Protein AF-A0A9P9EYD5-F1 (afdb_monomer)

Structure (mmCIF, N/CA/C/O backbone):
data_AF-A0A9P9EYD5-F1
#
_entry.id   AF-A0A9P9EYD5-F1
#
loop_
_atom_site.group_PDB
_atom_site.id
_atom_site.type_symbol
_atom_site.label_atom_id
_atom_site.label_alt_id
_atom_site.label_comp_id
_atom_site.label_asym_id
_atom_site.label_entity_id
_atom_site.label_seq_id
_atom_site.pdbx_PDB_ins_code
_atom_site.Cartn_x
_atom_site.Cartn_y
_atom_site.Cartn_z
_atom_site.occupancy
_atom_site.B_iso_or_equiv
_atom_site.auth_seq_id
_atom_site.auth_comp_id
_atom_site.auth_asym_id
_atom_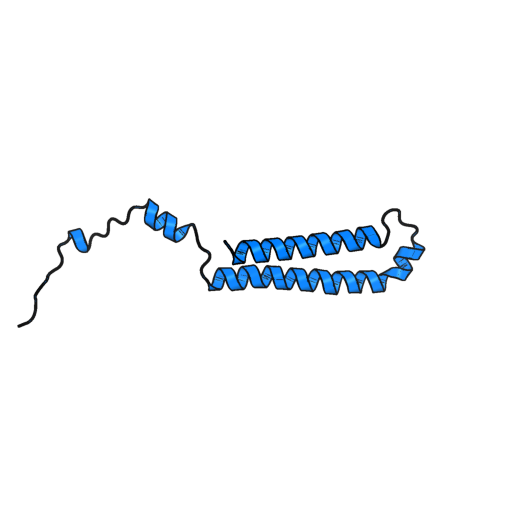site.auth_atom_id
_atom_site.pdbx_PDB_model_num
ATOM 1 N N . MET A 1 1 ? 45.461 1.413 -42.208 1.00 39.00 1 MET A N 1
ATOM 2 C CA . MET A 1 1 ? 44.395 1.924 -43.089 1.00 39.00 1 MET A CA 1
ATOM 3 C C . MET A 1 1 ? 43.199 2.232 -42.207 1.00 39.00 1 MET A C 1
ATOM 5 O O . MET A 1 1 ? 42.527 1.308 -41.777 1.00 39.00 1 MET A O 1
ATOM 9 N N . ALA A 1 2 ? 43.052 3.490 -41.801 1.00 45.44 2 ALA A N 1
ATOM 10 C CA . ALA A 1 2 ? 41.942 3.957 -40.979 1.00 45.44 2 ALA A CA 1
ATOM 11 C C . ALA A 1 2 ? 40.961 4.707 -41.883 1.00 45.44 2 ALA A C 1
ATOM 13 O O . ALA A 1 2 ? 41.410 5.502 -42.706 1.00 45.44 2 ALA A O 1
ATOM 14 N N . GLY A 1 3 ? 39.662 4.493 -41.679 1.00 49.19 3 GLY A N 1
ATOM 15 C CA . GLY A 1 3 ? 38.655 5.477 -42.072 1.00 49.19 3 GLY A CA 1
ATOM 16 C C . GLY A 1 3 ? 37.565 5.013 -43.031 1.00 49.19 3 GLY A C 1
ATOM 17 O O . GLY A 1 3 ? 37.049 5.849 -43.764 1.00 49.19 3 GLY A O 1
ATOM 18 N N . ASP A 1 4 ? 37.190 3.733 -43.036 1.00 56.50 4 ASP A N 1
ATOM 19 C CA . ASP A 1 4 ? 35.938 3.322 -43.676 1.00 56.50 4 ASP A CA 1
ATOM 20 C C . ASP A 1 4 ? 34.738 3.815 -42.853 1.00 56.50 4 ASP A C 1
ATOM 22 O O . ASP A 1 4 ? 34.545 3.414 -41.705 1.00 56.50 4 ASP A O 1
ATOM 26 N N . GLY A 1 5 ? 33.926 4.676 -43.474 1.00 59.28 5 GLY A N 1
ATOM 27 C CA . GLY A 1 5 ? 32.544 4.943 -43.071 1.00 59.28 5 GLY A CA 1
ATOM 28 C C . GLY A 1 5 ? 32.314 6.260 -42.335 1.00 59.28 5 GLY A C 1
ATOM 29 O O . GLY A 1 5 ? 31.923 6.250 -41.172 1.00 59.28 5 GLY A O 1
ATOM 30 N N . ILE A 1 6 ? 32.482 7.401 -43.013 1.00 66.00 6 ILE A N 1
ATOM 31 C CA . ILE A 1 6 ? 31.902 8.666 -42.535 1.00 66.00 6 ILE A CA 1
ATOM 32 C C . ILE A 1 6 ? 30.371 8.534 -42.671 1.00 66.00 6 ILE A C 1
ATOM 34 O O . ILE A 1 6 ? 29.889 8.407 -43.801 1.00 66.00 6 ILE A O 1
ATOM 38 N N . PRO A 1 7 ? 29.595 8.513 -41.570 1.00 65.62 7 PRO A N 1
ATOM 39 C CA . PRO A 1 7 ? 28.141 8.398 -41.640 1.00 65.62 7 PRO A CA 1
ATOM 40 C C . PRO A 1 7 ? 27.551 9.622 -42.351 1.00 65.62 7 PRO A C 1
ATOM 42 O O . PRO A 1 7 ? 28.006 10.751 -42.156 1.00 65.62 7 PRO A O 1
ATOM 45 N N . THR A 1 8 ? 26.543 9.416 -43.199 1.00 68.25 8 THR A N 1
ATOM 46 C CA . THR A 1 8 ? 25.862 10.517 -43.892 1.00 68.25 8 THR A CA 1
ATOM 47 C C . THR A 1 8 ? 25.160 11.413 -42.872 1.00 68.25 8 THR A C 1
ATOM 49 O O . THR A 1 8 ? 24.691 10.937 -41.839 1.00 68.25 8 THR A O 1
ATOM 52 N N . VAL A 1 9 ? 25.048 12.715 -43.145 1.00 68.00 9 VAL A N 1
ATOM 53 C CA . VAL A 1 9 ? 24.418 13.689 -42.225 1.00 68.00 9 VAL A CA 1
ATOM 54 C C . VAL A 1 9 ? 23.008 13.250 -41.798 1.00 68.00 9 VAL A C 1
ATOM 56 O O . VAL A 1 9 ? 22.634 13.399 -40.643 1.00 68.00 9 VAL A O 1
ATOM 59 N N . GLN A 1 10 ? 22.292 12.573 -42.699 1.00 63.75 10 GLN A N 1
ATOM 60 C CA . GLN A 1 10 ? 20.963 11.980 -42.495 1.00 63.75 10 GLN A CA 1
ATOM 61 C C . GLN A 1 10 ? 20.930 10.813 -41.494 1.00 63.75 10 GLN A C 1
ATOM 63 O O . GLN A 1 10 ? 19.861 10.436 -41.036 1.00 63.75 10 GLN A O 1
ATOM 68 N N . SER A 1 11 ? 22.075 10.196 -41.198 1.00 58.72 11 SER A N 1
ATOM 69 C CA . SER A 1 11 ? 22.203 9.156 -40.168 1.00 58.72 11 SER A CA 1
ATOM 70 C C . SER A 1 11 ? 22.593 9.722 -38.794 1.00 58.72 11 SER A C 1
ATOM 72 O O . SER A 1 11 ? 22.366 9.062 -37.782 1.00 58.72 11 SER A O 1
ATOM 74 N N . LEU A 1 12 ? 23.115 10.958 -38.747 1.00 62.56 12 LEU A N 1
ATOM 75 C CA . LEU A 1 12 ? 23.288 11.751 -37.519 1.00 62.56 12 LEU A CA 1
ATOM 76 C C . LEU A 1 12 ? 22.011 12.508 -37.145 1.00 62.56 12 LEU A C 1
ATOM 78 O O . LEU A 1 12 ? 21.689 12.664 -35.968 1.00 62.56 12 LEU A O 1
ATOM 82 N N . GLU A 1 13 ? 21.279 12.969 -38.150 1.00 64.38 13 GLU A N 1
ATOM 83 C CA . GLU A 1 13 ? 19.936 13.497 -38.015 1.00 64.38 13 GLU A CA 1
ATOM 84 C C . GLU A 1 13 ? 19.035 12.292 -37.725 1.00 64.38 13 GLU A C 1
ATOM 86 O O . GLU A 1 13 ? 18.648 11.564 -38.626 1.00 64.38 13 GLU A O 1
ATOM 91 N N . ARG A 1 14 ? 18.790 11.981 -36.448 1.00 63.25 14 ARG A N 1
ATOM 92 C CA . ARG A 1 14 ? 17.733 11.051 -36.025 1.00 63.25 14 ARG A CA 1
ATOM 93 C C . ARG A 1 14 ? 16.413 11.837 -36.004 1.00 63.25 14 ARG A C 1
ATOM 95 O O . ARG A 1 14 ? 16.084 12.386 -34.95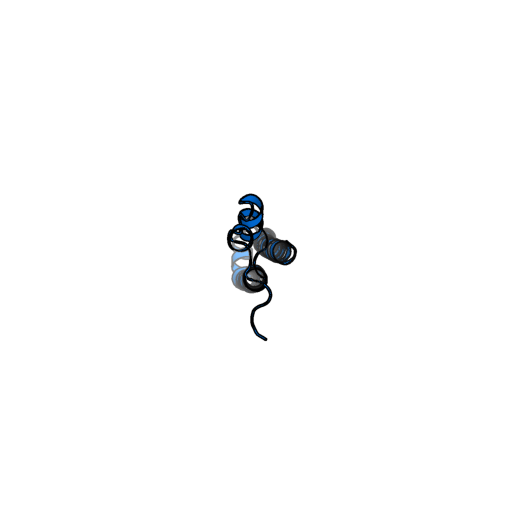1 1.00 63.25 14 ARG A O 1
ATOM 102 N N . PRO A 1 15 ? 15.615 11.920 -37.089 1.00 66.75 15 PRO A N 1
ATOM 103 C CA . PRO A 1 15 ? 14.237 12.369 -36.984 1.00 66.75 15 PRO A CA 1
ATOM 104 C C . PRO A 1 15 ? 13.443 11.230 -36.342 1.00 66.75 15 PRO A C 1
ATOM 106 O O . PRO A 1 15 ? 12.694 10.509 -37.002 1.00 66.75 15 PRO A O 1
ATOM 109 N N . GLU A 1 16 ? 13.659 11.000 -35.049 1.00 65.50 16 GLU A N 1
ATOM 110 C CA . GLU A 1 16 ? 12.800 10.105 -34.294 1.00 65.50 16 GLU A CA 1
ATOM 111 C C . GLU A 1 16 ? 11.380 10.649 -34.399 1.00 65.50 16 GLU A C 1
ATOM 113 O O . GLU A 1 16 ? 11.111 11.829 -34.152 1.00 65.50 16 GLU A O 1
ATOM 118 N N . LYS A 1 17 ? 10.455 9.796 -34.844 1.00 68.12 17 LYS A N 1
ATOM 119 C CA . LYS A 1 17 ? 9.055 10.188 -34.919 1.00 68.12 17 LYS A CA 1
ATOM 120 C C . LYS A 1 17 ? 8.636 10.587 -33.516 1.00 68.12 17 LYS A C 1
ATOM 122 O O . LYS A 1 17 ? 8.737 9.795 -32.585 1.00 68.12 17 LYS A O 1
ATOM 127 N N . LEU A 1 18 ? 8.096 11.795 -33.385 1.00 67.75 18 LEU A N 1
ATOM 128 C CA . LEU A 1 18 ? 7.602 12.326 -32.115 1.00 67.75 18 LEU A CA 1
ATOM 129 C C . LEU A 1 18 ? 6.670 11.334 -31.395 1.00 67.75 18 LEU A C 1
ATOM 131 O O . LEU A 1 18 ? 6.670 11.260 -30.175 1.00 67.75 18 LEU A O 1
ATOM 135 N N . GLN A 1 19 ? 5.910 10.533 -32.150 1.00 66.50 19 GLN A N 1
ATOM 136 C CA . GLN A 1 19 ? 5.041 9.475 -31.624 1.00 66.50 19 GLN A CA 1
ATOM 137 C C . GLN A 1 19 ? 5.803 8.339 -30.925 1.00 66.50 19 GLN A C 1
ATOM 139 O O . GLN A 1 19 ? 5.286 7.793 -29.954 1.00 66.50 19 GLN A O 1
ATOM 144 N N . ASP A 1 20 ? 6.999 7.993 -31.403 1.00 71.19 20 ASP A N 1
ATOM 145 C CA . ASP A 1 20 ? 7.854 6.949 -30.835 1.00 71.19 20 ASP A CA 1
ATOM 146 C C . ASP A 1 20 ? 8.560 7.461 -29.574 1.00 71.19 20 ASP A C 1
ATOM 148 O O . ASP A 1 20 ? 8.531 6.776 -28.554 1.00 71.19 20 ASP A O 1
ATOM 152 N N . ILE A 1 21 ? 9.039 8.713 -29.582 1.00 71.44 21 ILE A N 1
ATOM 153 C CA . ILE A 1 21 ? 9.556 9.379 -28.372 1.00 71.44 21 ILE A CA 1
ATOM 154 C C . ILE A 1 21 ? 8.455 9.499 -27.319 1.00 71.44 21 ILE A C 1
ATOM 156 O O . ILE A 1 21 ? 8.636 9.091 -26.179 1.00 71.44 21 ILE A O 1
ATOM 160 N N . LEU A 1 22 ? 7.271 9.982 -27.701 1.00 69.88 22 LEU A N 1
ATOM 161 C CA . LEU A 1 22 ? 6.125 10.065 -26.798 1.00 69.88 22 LEU A CA 1
ATOM 162 C C . LEU A 1 22 ? 5.697 8.688 -26.291 1.00 69.88 22 LEU A C 1
ATOM 164 O O . LEU A 1 22 ? 5.214 8.597 -25.174 1.00 69.88 22 LEU A O 1
ATOM 168 N N . ARG A 1 23 ? 5.819 7.616 -27.084 1.00 65.06 23 ARG A N 1
ATOM 169 C CA . ARG A 1 23 ? 5.540 6.248 -26.616 1.00 65.06 23 ARG A CA 1
ATOM 170 C C . ARG A 1 23 ? 6.557 5.796 -25.576 1.00 65.06 23 ARG A C 1
ATOM 172 O O . ARG A 1 23 ? 6.148 5.226 -24.569 1.00 65.06 23 ARG A O 1
ATOM 179 N N . GLN A 1 24 ? 7.833 6.080 -25.814 1.00 65.56 24 GLN A N 1
ATOM 180 C CA . GLN A 1 24 ? 8.925 5.790 -24.893 1.00 65.56 24 GLN A CA 1
ATOM 181 C C . GLN A 1 24 ? 8.805 6.587 -23.584 1.00 65.56 24 GLN A C 1
ATOM 183 O O . GLN A 1 24 ? 9.156 6.073 -22.528 1.00 65.56 24 GLN A O 1
ATOM 188 N N . ASP A 1 25 ? 8.228 7.789 -23.644 1.00 64.69 25 ASP A N 1
ATOM 189 C CA . ASP A 1 25 ? 8.000 8.671 -22.493 1.00 64.69 25 ASP A CA 1
ATOM 190 C C . ASP A 1 25 ? 6.656 8.403 -21.767 1.00 64.69 25 ASP A C 1
ATOM 192 O O . ASP A 1 25 ? 6.462 8.816 -20.627 1.00 64.69 25 ASP A O 1
ATOM 196 N N . ARG A 1 26 ? 5.689 7.716 -22.408 1.00 64.88 26 ARG A N 1
ATOM 197 C CA . ARG A 1 26 ? 4.302 7.565 -21.899 1.00 64.88 26 ARG A CA 1
ATOM 198 C C . ARG A 1 26 ? 4.012 6.320 -21.066 1.00 64.88 26 ARG A C 1
ATOM 200 O O . ARG A 1 26 ? 3.009 6.329 -20.355 1.00 64.88 26 ARG A O 1
ATOM 207 N N . GLY A 1 27 ? 4.710 5.213 -21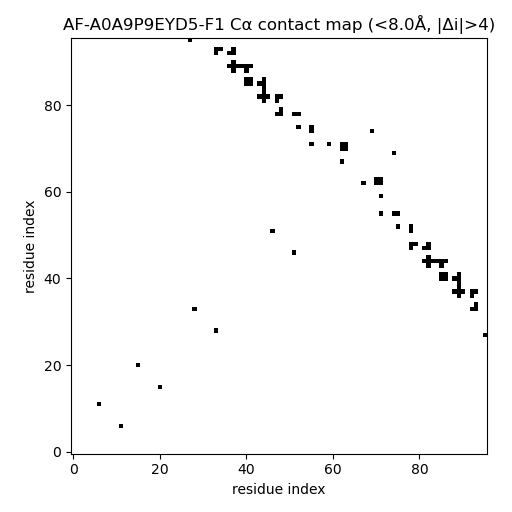.283 1.00 57.41 27 GLY A N 1
ATOM 208 C CA . GLY A 1 27 ? 4.040 3.917 -21.123 1.00 57.41 27 GLY A CA 1
ATOM 209 C C . GLY A 1 27 ? 4.390 3.129 -19.881 1.00 57.41 27 GLY A C 1
ATOM 210 O O . GLY A 1 27 ? 3.515 2.799 -19.081 1.00 57.41 27 GLY A O 1
ATOM 211 N N . ASP A 1 28 ? 5.663 2.790 -19.767 1.00 59.59 28 ASP A N 1
ATOM 212 C CA . ASP A 1 28 ? 6.100 1.750 -18.858 1.00 59.59 28 ASP A CA 1
ATOM 213 C C . ASP A 1 28 ? 6.845 2.418 -17.714 1.00 59.59 28 ASP A C 1
ATOM 215 O O . ASP A 1 28 ? 7.940 2.950 -17.898 1.00 59.59 28 ASP A O 1
ATOM 219 N N . ASP A 1 29 ? 6.239 2.412 -16.522 1.00 63.47 29 ASP A N 1
ATOM 220 C CA . ASP A 1 29 ? 6.977 2.689 -15.293 1.00 63.47 29 ASP A CA 1
ATOM 221 C C . ASP A 1 29 ? 8.294 1.893 -15.376 1.00 63.47 29 ASP A C 1
ATOM 223 O O . ASP A 1 29 ? 8.274 0.667 -15.543 1.00 63.47 29 ASP A O 1
ATOM 227 N N . CYS A 1 30 ? 9.443 2.573 -15.292 1.00 75.25 30 CYS A N 1
ATOM 228 C CA . CYS A 1 30 ? 10.735 1.894 -15.246 1.00 75.25 30 CYS A CA 1
ATOM 229 C C . CYS A 1 30 ? 10.674 0.794 -14.170 1.00 75.25 30 CYS A C 1
ATOM 231 O O . CYS A 1 30 ? 10.021 0.986 -13.144 1.00 75.25 30 CYS A O 1
ATOM 233 N N . LEU A 1 31 ? 11.380 -0.330 -14.341 1.00 78.12 31 LEU A N 1
ATOM 234 C CA . LEU A 1 31 ? 11.479 -1.382 -13.310 1.00 78.12 31 LEU A CA 1
ATOM 235 C C . LEU A 1 31 ? 11.593 -0.844 -11.864 1.00 78.12 31 LEU A C 1
ATOM 237 O O . LEU A 1 31 ? 10.819 -1.290 -11.015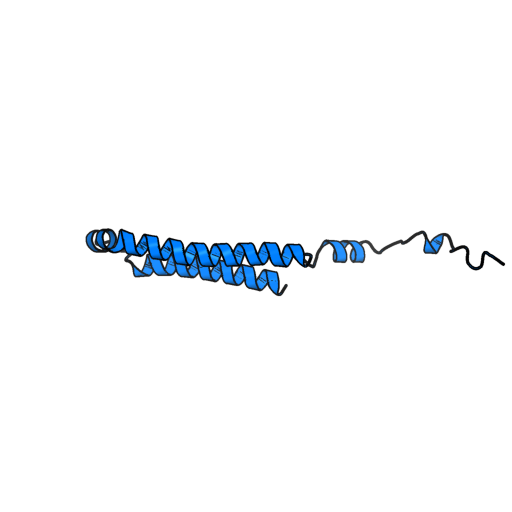 1.00 78.12 31 LEU A O 1
ATOM 241 N N . PRO A 1 32 ? 12.462 0.144 -11.554 1.00 81.19 32 PRO A N 1
ATOM 242 C CA . PRO A 1 32 ? 12.505 0.741 -10.218 1.00 81.19 32 PRO A CA 1
ATOM 243 C C . PRO A 1 32 ? 11.202 1.450 -9.815 1.00 81.19 32 PRO A C 1
ATOM 245 O O . PRO A 1 32 ? 10.756 1.293 -8.682 1.00 81.19 32 PRO A O 1
ATOM 248 N N . CYS A 1 33 ? 10.553 2.184 -10.721 1.00 83.50 33 CYS A N 1
ATOM 249 C CA . CYS A 1 33 ? 9.277 2.861 -10.470 1.00 83.50 33 CYS A CA 1
ATOM 250 C C . CYS A 1 33 ? 8.142 1.864 -10.197 1.00 83.50 33 CYS A C 1
ATOM 252 O O . CYS A 1 33 ? 7.348 2.089 -9.281 1.00 83.50 33 CYS A O 1
ATOM 254 N N . LYS A 1 34 ? 8.101 0.731 -10.914 1.00 85.69 34 LYS A N 1
ATOM 255 C CA . LYS A 1 34 ? 7.149 -0.359 -10.637 1.00 85.69 34 LYS A CA 1
ATOM 256 C C . LYS A 1 34 ? 7.393 -0.974 -9.271 1.00 85.69 34 LYS A C 1
ATOM 258 O O . LYS A 1 34 ? 6.445 -1.150 -8.510 1.00 85.69 34 LYS A O 1
ATOM 263 N N . VAL A 1 35 ? 8.647 -1.265 -8.927 1.00 89.31 35 VAL A N 1
ATOM 264 C CA . VAL A 1 35 ? 9.002 -1.874 -7.634 1.00 89.31 35 VAL A CA 1
ATOM 265 C C . VAL A 1 35 ? 8.677 -0.935 -6.474 1.00 89.31 35 VAL A C 1
ATOM 267 O O . VAL A 1 35 ? 8.026 -1.349 -5.520 1.00 89.31 35 VAL A O 1
ATOM 270 N N . VAL A 1 36 ? 9.067 0.338 -6.563 1.00 92.31 36 VAL A N 1
ATOM 271 C CA . VAL A 1 36 ? 8.795 1.328 -5.511 1.00 92.31 36 VAL A CA 1
ATOM 272 C C . VAL A 1 36 ? 7.298 1.619 -5.408 1.00 92.31 36 VAL A C 1
ATOM 274 O O . VAL A 1 36 ? 6.747 1.606 -4.308 1.00 92.31 36 VAL A O 1
ATOM 277 N N . GLY A 1 37 ? 6.621 1.841 -6.538 1.00 88.19 37 GLY A N 1
ATOM 278 C CA . GLY A 1 37 ? 5.191 2.140 -6.575 1.00 88.19 37 GLY A CA 1
ATOM 279 C C . GLY A 1 37 ? 4.343 0.987 -6.045 1.00 88.19 37 GLY A C 1
ATOM 280 O O . GLY A 1 37 ? 3.521 1.186 -5.152 1.00 88.19 37 GLY A O 1
ATOM 281 N N . SER A 1 38 ? 4.567 -0.230 -6.545 1.00 91.25 38 SER A N 1
ATOM 282 C CA . SER A 1 38 ? 3.864 -1.420 -6.054 1.00 91.25 38 SER A CA 1
ATOM 283 C C . SER A 1 38 ? 4.213 -1.712 -4.594 1.00 91.25 38 SER A C 1
ATOM 285 O O . SER A 1 38 ? 3.307 -1.904 -3.785 1.00 91.25 38 SER A O 1
ATOM 287 N N . GLY A 1 39 ? 5.496 -1.656 -4.222 1.00 94.31 39 GLY A N 1
ATOM 288 C CA . GLY A 1 39 ? 5.971 -1.863 -2.855 1.00 94.31 39 GLY A CA 1
ATOM 289 C C . GLY A 1 39 ? 5.329 -0.906 -1.850 1.00 94.31 39 GLY A C 1
ATOM 290 O O . GLY A 1 39 ? 4.914 -1.341 -0.776 1.00 94.31 39 GLY A O 1
ATOM 291 N N . ALA A 1 40 ? 5.157 0.368 -2.212 1.00 95.31 40 ALA A N 1
ATOM 292 C CA . ALA A 1 40 ? 4.454 1.342 -1.383 1.00 95.31 40 ALA A CA 1
ATOM 293 C C . ALA A 1 40 ? 2.988 0.942 -1.151 1.00 95.31 40 ALA A C 1
ATOM 295 O O . ALA A 1 40 ? 2.528 0.929 -0.009 1.00 95.31 40 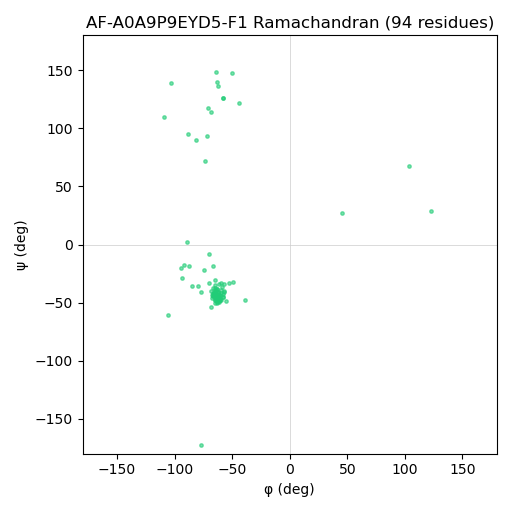ALA A O 1
ATOM 296 N N . PHE A 1 41 ? 2.261 0.556 -2.204 1.00 94.94 41 PHE A N 1
ATOM 297 C CA . PHE A 1 41 ? 0.872 0.110 -2.074 1.00 94.94 41 PHE A CA 1
ATOM 298 C C . PHE A 1 41 ? 0.740 -1.184 -1.260 1.00 94.94 41 PHE A C 1
ATOM 300 O O . PHE A 1 41 ? -0.133 -1.267 -0.396 1.00 94.94 41 PHE A O 1
ATOM 307 N N . PHE A 1 42 ? 1.627 -2.162 -1.466 1.00 95.38 42 PHE A N 1
ATOM 308 C CA . PHE A 1 42 ? 1.663 -3.393 -0.671 1.00 95.38 42 PHE A CA 1
ATOM 309 C C . PHE A 1 42 ? 1.971 -3.115 0.806 1.00 95.38 42 PHE A C 1
ATOM 311 O O . PHE A 1 42 ? 1.282 -3.631 1.689 1.00 95.38 42 PHE A O 1
ATOM 318 N N . GLY A 1 43 ? 2.963 -2.265 1.084 1.00 95.50 43 GLY A N 1
ATOM 319 C CA . GLY A 1 43 ? 3.333 -1.869 2.440 1.00 95.50 43 GLY A CA 1
ATOM 320 C C . GLY A 1 43 ? 2.194 -1.151 3.161 1.00 95.50 43 GLY A C 1
ATOM 321 O O . GLY A 1 43 ? 1.854 -1.508 4.290 1.00 95.50 43 GLY A O 1
ATOM 322 N N . LEU A 1 44 ? 1.544 -0.195 2.490 1.00 95.38 44 LEU A N 1
ATOM 323 C CA . LEU A 1 44 ? 0.374 0.500 3.024 1.00 95.38 44 LEU A CA 1
ATOM 324 C C . LEU A 1 44 ? -0.792 -0.459 3.261 1.00 95.38 44 LEU A C 1
ATOM 326 O O . LEU A 1 44 ? -1.412 -0.400 4.318 1.00 95.38 44 LEU A O 1
ATOM 330 N N . ALA A 1 45 ? -1.066 -1.381 2.337 1.00 94.94 45 ALA A N 1
ATOM 331 C CA . ALA A 1 45 ? -2.138 -2.354 2.503 1.00 94.94 45 ALA A CA 1
ATOM 332 C C . ALA A 1 45 ? -1.946 -3.227 3.751 1.00 94.94 45 ALA A C 1
ATOM 334 O O . ALA A 1 45 ? -2.880 -3.386 4.549 1.00 94.94 45 ALA A O 1
ATOM 335 N N . ALA A 1 46 ? -0.731 -3.760 3.926 1.00 95.38 46 ALA A N 1
ATOM 336 C CA . ALA A 1 46 ? -0.362 -4.575 5.076 1.00 95.38 46 ALA A CA 1
ATOM 337 C C . ALA A 1 46 ? -0.425 -3.763 6.376 1.00 95.38 46 ALA A C 1
ATOM 339 O O . ALA A 1 46 ? -1.040 -4.199 7.352 1.00 95.38 46 ALA A O 1
ATOM 340 N N . TYR A 1 47 ? 0.144 -2.554 6.378 1.00 95.12 47 TYR A N 1
ATOM 341 C CA . TYR A 1 47 ? 0.122 -1.667 7.536 1.00 95.12 47 TYR A CA 1
ATOM 342 C C . TYR A 1 47 ? -1.307 -1.290 7.943 1.00 95.12 47 TYR A C 1
ATOM 344 O O . TYR A 1 47 ? -1.664 -1.424 9.114 1.00 95.12 47 TYR A O 1
ATOM 352 N N . SER A 1 48 ? -2.151 -0.881 6.991 1.00 93.00 48 SER A N 1
ATOM 353 C CA . SER A 1 48 ? -3.553 -0.534 7.239 1.00 93.00 48 SER A CA 1
ATOM 354 C C . SER A 1 48 ? -4.338 -1.704 7.821 1.00 93.00 48 SER A C 1
ATOM 356 O O . SER A 1 48 ? -5.129 -1.498 8.741 1.00 93.00 48 SER A O 1
ATOM 358 N N . TYR A 1 49 ? -4.093 -2.928 7.345 1.00 94.38 49 TYR A N 1
ATOM 359 C CA . TYR A 1 49 ? -4.780 -4.108 7.858 1.00 94.38 49 TYR A CA 1
ATOM 360 C C . TYR A 1 49 ? -4.351 -4.427 9.292 1.00 94.38 49 TYR A C 1
ATOM 362 O O . TYR A 1 49 ? -5.191 -4.510 10.187 1.00 94.38 49 TYR A O 1
ATOM 370 N N . LEU A 1 50 ? -3.043 -4.554 9.534 1.00 94.38 50 LEU A N 1
ATOM 371 C CA . LEU A 1 50 ? -2.504 -4.926 10.844 1.00 94.38 50 LEU A CA 1
ATOM 372 C C . LEU A 1 50 ? -2.803 -3.853 11.900 1.00 94.38 50 LEU A C 1
ATOM 374 O O . LEU A 1 50 ? -3.356 -4.150 12.962 1.00 94.38 50 LEU A O 1
ATOM 378 N N . SER A 1 51 ? -2.493 -2.592 11.589 1.00 94.00 51 SER A N 1
ATOM 379 C CA . SER A 1 51 ? -2.742 -1.464 12.488 1.00 94.00 51 SER A CA 1
ATOM 380 C C . SER A 1 51 ? -4.237 -1.265 12.718 1.00 94.00 51 SER A C 1
ATOM 382 O O . SER A 1 51 ? -4.671 -1.186 13.870 1.00 94.00 51 SER A O 1
ATOM 384 N N . GLY A 1 52 ? -5.043 -1.255 11.653 1.00 89.69 52 GLY A N 1
ATOM 385 C CA . GLY A 1 52 ? -6.486 -1.051 11.747 1.00 89.69 52 GLY A CA 1
ATOM 386 C C . GLY A 1 52 ? -7.175 -2.128 12.583 1.00 89.69 52 GLY A C 1
ATOM 387 O O . GLY A 1 52 ? -7.993 -1.805 13.445 1.00 89.69 52 GLY A O 1
ATOM 388 N N . MET A 1 53 ? -6.805 -3.397 12.396 1.00 89.50 53 MET A N 1
ATOM 389 C CA . MET A 1 53 ? -7.350 -4.507 13.181 1.00 89.50 53 MET A CA 1
ATOM 390 C C . MET A 1 53 ? -6.936 -4.419 14.653 1.00 89.50 53 MET A C 1
ATOM 392 O O . MET A 1 53 ? -7.788 -4.565 15.530 1.00 89.50 53 MET A O 1
ATOM 396 N N . SER A 1 54 ? -5.670 -4.093 14.937 1.00 90.06 54 SER A N 1
ATOM 397 C CA . SER A 1 54 ? -5.183 -3.934 16.314 1.00 90.06 54 SER A CA 1
ATOM 398 C C . SER A 1 54 ? -5.882 -2.790 17.066 1.00 90.06 54 SER A C 1
ATOM 400 O O . SER A 1 54 ? -6.201 -2.921 18.248 1.00 90.06 54 SER A O 1
ATOM 402 N N . GLN A 1 55 ? -6.168 -1.675 16.384 1.00 87.94 55 GLN A N 1
ATOM 403 C CA . GLN A 1 55 ? -6.895 -0.543 16.964 1.00 87.94 55 GLN A CA 1
ATOM 404 C C . GLN A 1 55 ? -8.355 -0.912 17.252 1.00 87.94 55 GLN A C 1
ATOM 406 O O . GLN A 1 55 ? -8.883 -0.582 18.315 1.00 87.94 55 GLN A O 1
ATOM 411 N N . LEU A 1 56 ? -8.987 -1.662 16.348 1.00 86.88 56 LEU A N 1
ATOM 412 C CA . LEU A 1 56 ? -10.352 -2.154 16.526 1.00 86.88 56 LEU A CA 1
ATOM 413 C C . LEU A 1 56 ? -10.490 -3.114 17.704 1.00 86.88 56 LEU A C 1
ATOM 415 O O . LEU A 1 56 ? -11.480 -3.043 18.430 1.00 86.88 56 LEU A O 1
ATOM 419 N N . GLU A 1 57 ? -9.517 -4.004 17.902 1.00 87.69 57 GLU A N 1
ATOM 420 C CA . GLU A 1 57 ? -9.525 -4.927 19.037 1.00 87.69 57 GLU A CA 1
ATOM 421 C C . GLU A 1 57 ? -9.366 -4.198 20.366 1.00 87.69 57 GLU A C 1
ATOM 423 O O . GLU A 1 57 ? -10.144 -4.446 21.288 1.00 87.69 57 GLU A O 1
ATOM 428 N N . LYS A 1 58 ? -8.444 -3.231 20.447 1.00 89.44 58 LYS A N 1
ATOM 429 C CA . LYS A 1 58 ? -8.274 -2.391 21.643 1.00 89.44 58 LYS A CA 1
ATOM 430 C C . LYS A 1 58 ? -9.550 -1.622 21.994 1.00 89.44 58 LYS A C 1
ATOM 432 O O . LYS A 1 58 ? -9.885 -1.474 23.164 1.00 89.44 58 LYS A O 1
ATOM 437 N N . GLN A 1 59 ? -10.297 -1.169 20.988 1.00 87.56 59 GLN A N 1
ATOM 438 C CA . GLN A 1 59 ? -11.547 -0.427 21.175 1.00 87.56 59 GLN A CA 1
ATOM 439 C C . GLN A 1 59 ? -12.792 -1.321 21.257 1.00 87.56 59 GLN A C 1
ATOM 441 O O . GLN A 1 59 ? -13.906 -0.812 21.388 1.00 87.56 59 GLN A O 1
ATOM 446 N N . ARG A 1 60 ? -12.645 -2.650 21.208 1.00 83.88 60 ARG A N 1
ATOM 447 C CA . ARG A 1 60 ? -13.773 -3.589 21.138 1.00 83.88 60 ARG A CA 1
ATOM 448 C C . ARG A 1 60 ? -14.742 -3.438 22.309 1.00 83.88 60 ARG A C 1
ATOM 450 O O . ARG A 1 60 ? -15.949 -3.439 22.083 1.00 83.88 60 ARG A O 1
ATOM 457 N N . ALA A 1 61 ? -14.228 -3.280 23.528 1.00 83.25 61 ALA A N 1
ATOM 458 C CA . ALA A 1 61 ? -15.051 -3.110 24.727 1.00 83.25 61 ALA A CA 1
ATOM 459 C C . ALA A 1 61 ? -15.906 -1.831 24.660 1.00 83.25 61 ALA A C 1
ATOM 461 O O . ALA A 1 61 ? -17.114 -1.882 24.881 1.00 83.25 61 ALA A O 1
ATOM 462 N N . LEU A 1 62 ? -15.302 -0.713 24.243 1.00 84.12 62 LEU A N 1
ATOM 463 C CA . LEU A 1 62 ?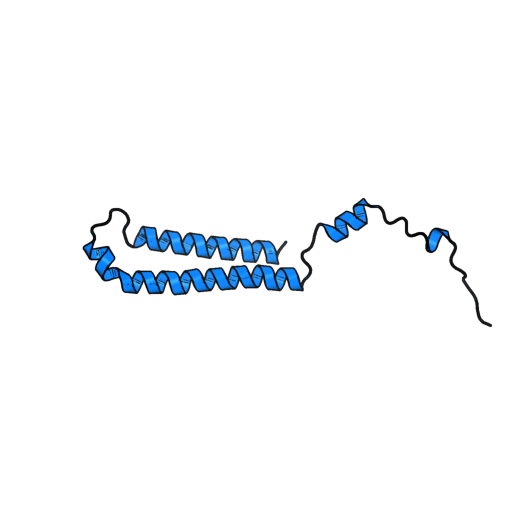 -15.989 0.572 24.071 1.00 84.12 62 LEU A CA 1
ATOM 464 C C . LEU A 1 62 ? -17.044 0.512 22.958 1.00 84.12 62 LEU A C 1
ATOM 466 O O . LEU A 1 62 ? -18.144 1.037 23.104 1.00 84.12 62 LEU A O 1
ATOM 470 N N . ILE A 1 63 ? -16.739 -0.171 21.850 1.00 79.88 63 ILE A N 1
ATOM 471 C CA . ILE A 1 63 ? -17.669 -0.328 20.725 1.00 79.88 63 ILE A CA 1
ATOM 472 C C . ILE A 1 63 ? -18.886 -1.162 21.144 1.00 79.88 63 ILE A C 1
ATOM 474 O O . ILE A 1 63 ? -20.013 -0.788 20.817 1.00 79.88 63 ILE A O 1
ATOM 478 N N . LEU A 1 64 ? -18.679 -2.252 21.891 1.00 80.94 64 LEU A N 1
ATOM 479 C CA . LEU A 1 64 ? -19.766 -3.090 22.410 1.00 80.94 64 LEU A CA 1
ATOM 480 C C . LEU A 1 64 ? -20.644 -2.332 23.413 1.00 80.94 64 LEU A C 1
ATOM 482 O O . LEU A 1 64 ? -21.863 -2.484 23.386 1.00 80.94 64 LEU A O 1
ATOM 486 N N . GLN A 1 65 ? -20.043 -1.478 24.244 1.00 82.12 65 GLN A N 1
ATOM 487 C CA . GLN A 1 65 ? -20.772 -0.637 25.192 1.00 82.12 65 GLN A CA 1
ATOM 488 C C . GLN A 1 65 ? -21.581 0.470 24.494 1.00 82.12 65 GLN A C 1
ATOM 490 O O . GLN A 1 65 ? -22.670 0.812 24.946 1.00 82.12 65 GLN A O 1
ATOM 495 N N . SER A 1 66 ? -21.087 1.003 23.371 1.00 76.94 66 SER A N 1
ATOM 496 C CA . SER A 1 66 ? -21.677 2.166 22.692 1.00 76.94 66 SER A CA 1
ATOM 497 C C . SER A 1 66 ? -23.033 1.931 22.004 1.00 76.94 66 SER A C 1
ATOM 499 O O . SER A 1 66 ? -23.619 2.895 21.521 1.00 76.94 66 SER A O 1
ATOM 501 N N . LYS A 1 67 ? -23.535 0.682 21.911 1.00 70.81 67 LYS A N 1
ATOM 502 C CA . LYS A 1 67 ? -24.783 0.315 21.188 1.00 70.81 67 LYS A CA 1
ATOM 503 C C . LYS A 1 67 ? -24.909 0.952 19.781 1.00 70.81 67 LYS A C 1
ATOM 505 O O . LYS A 1 67 ? -26.008 1.155 19.271 1.00 70.81 67 LYS A O 1
ATOM 510 N N . SER A 1 68 ? -23.778 1.254 19.142 1.00 74.12 68 SER A N 1
ATOM 511 C CA . SER A 1 68 ? -23.718 1.914 17.837 1.00 74.12 68 SER A CA 1
ATOM 512 C C . SER A 1 68 ? -24.375 1.067 16.741 1.00 74.12 68 SER A C 1
ATOM 514 O O . SER A 1 68 ? -24.102 -0.129 16.627 1.00 74.12 68 SER A O 1
ATOM 516 N N . VAL A 1 69 ? -25.172 1.713 15.879 1.00 72.94 69 VAL A N 1
ATOM 517 C CA . VAL A 1 69 ? -25.782 1.111 14.674 1.00 72.94 69 VAL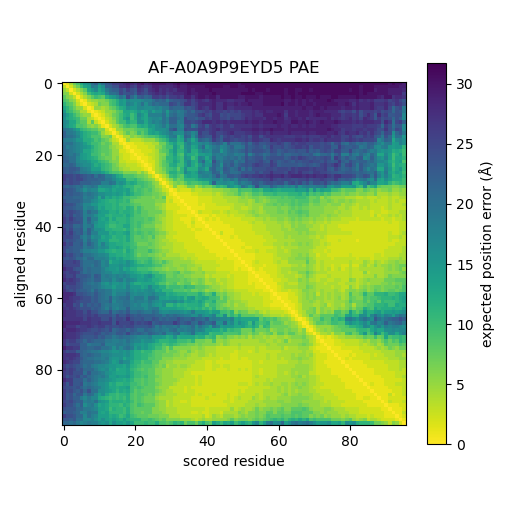 A CA 1
ATOM 518 C C . VAL A 1 69 ? -24.704 0.587 13.712 1.00 72.94 69 VAL A C 1
ATOM 520 O O . VAL A 1 69 ? -24.869 -0.443 13.063 1.00 72.94 69 VAL A O 1
ATOM 523 N N . PHE A 1 70 ? -23.550 1.263 13.674 1.00 72.31 70 PHE A N 1
ATOM 524 C CA . PHE A 1 70 ? -22.333 0.781 13.025 1.00 72.31 70 PHE A CA 1
ATOM 525 C C . PHE A 1 70 ? -21.520 -0.054 14.021 1.00 72.31 70 PHE A C 1
ATOM 527 O O . PHE A 1 70 ? -20.757 0.479 14.832 1.00 72.31 70 PHE A O 1
ATOM 534 N N . GLY A 1 71 ? -21.716 -1.372 13.977 1.00 79.12 71 GLY A N 1
ATOM 535 C CA . GLY A 1 71 ? -21.020 -2.322 14.844 1.00 79.12 71 GLY A CA 1
ATOM 536 C C . GLY A 1 71 ? -19.568 -2.607 14.433 1.00 79.12 71 GLY A C 1
ATOM 537 O O . GLY A 1 71 ? -19.010 -2.031 13.503 1.00 79.12 71 GLY A O 1
ATOM 538 N N . MET A 1 72 ? -18.949 -3.583 15.101 1.00 81.44 72 MET A N 1
ATOM 539 C CA . MET A 1 72 ? -17.584 -4.036 14.786 1.00 81.44 72 MET A CA 1
ATOM 540 C C . MET A 1 72 ? -17.412 -4.505 13.332 1.00 81.44 72 MET A C 1
ATOM 542 O O . MET A 1 72 ? -16.344 -4.327 12.751 1.00 81.44 72 MET A O 1
ATOM 546 N N . ARG A 1 73 ? -18.449 -5.115 12.740 1.00 83.88 73 ARG A N 1
ATOM 547 C CA . ARG A 1 73 ? -18.374 -5.680 11.383 1.00 83.88 73 ARG A CA 1
ATOM 548 C C . ARG A 1 73 ? -18.204 -4.607 10.310 1.00 83.88 73 ARG A C 1
ATOM 550 O O . ARG A 1 73 ? -17.372 -4.793 9.434 1.00 83.88 73 ARG A O 1
ATOM 557 N N . SER A 1 74 ? -18.921 -3.487 10.393 1.00 86.81 74 SER A N 1
ATOM 558 C CA . SER A 1 74 ? -18.806 -2.411 9.397 1.00 86.81 74 SER A CA 1
ATOM 559 C C . SER A 1 74 ? -17.437 -1.736 9.446 1.00 86.81 74 SER A C 1
ATOM 561 O O . SER A 1 74 ? -16.848 -1.452 8.408 1.00 86.81 74 SER A O 1
ATOM 563 N N . ARG A 1 75 ? -16.878 -1.561 10.647 1.00 85.62 75 ARG A N 1
ATOM 564 C CA . ARG A 1 75 ? -15.524 -1.022 10.826 1.00 85.62 75 ARG A CA 1
ATOM 565 C C . ARG A 1 75 ? -14.444 -1.971 10.290 1.00 85.62 75 ARG A C 1
ATOM 567 O O . ARG A 1 75 ? -13.524 -1.515 9.619 1.00 85.62 75 ARG A O 1
ATOM 574 N N . LYS A 1 76 ? -14.585 -3.286 10.525 1.00 88.88 76 LYS A N 1
ATOM 575 C CA . LYS A 1 76 ? -13.708 -4.301 9.911 1.00 88.88 76 LYS A CA 1
ATOM 576 C C . LYS A 1 76 ? -13.811 -4.279 8.390 1.00 88.88 76 LYS A C 1
ATOM 578 O O . LYS A 1 76 ? -12.776 -4.270 7.736 1.00 88.88 76 LYS A O 1
ATOM 583 N N . LEU A 1 77 ? -15.033 -4.206 7.854 1.00 92.44 77 LEU A N 1
ATOM 584 C CA . LEU A 1 77 ? -15.260 -4.121 6.414 1.00 92.44 77 LEU A CA 1
ATOM 585 C C . LEU A 1 77 ? -14.557 -2.905 5.807 1.00 92.44 77 LEU A C 1
ATOM 587 O O . LEU A 1 77 ? -13.855 -3.060 4.818 1.00 92.44 77 LEU A O 1
ATOM 591 N N . GLY A 1 78 ? -14.653 -1.729 6.432 1.00 91.81 78 GLY A N 1
ATOM 592 C CA . GLY A 1 78 ? -13.954 -0.529 5.961 1.00 91.81 78 GLY A CA 1
ATOM 593 C C . GLY A 1 78 ? -12.441 -0.731 5.819 1.00 91.81 78 GLY A C 1
ATOM 594 O O . GLY A 1 78 ? -11.882 -0.455 4.760 1.00 91.81 78 GLY A O 1
ATOM 595 N N . ILE A 1 79 ? -11.788 -1.282 6.847 1.00 92.81 79 ILE A N 1
ATOM 596 C CA . ILE A 1 79 ? -10.342 -1.557 6.805 1.00 92.81 79 ILE A CA 1
ATOM 597 C C . ILE A 1 79 ? -10.014 -2.603 5.746 1.00 92.81 79 ILE A C 1
ATOM 599 O O . ILE A 1 79 ? -9.089 -2.402 4.965 1.00 92.81 79 ILE A O 1
ATOM 603 N N . THR A 1 80 ? -10.782 -3.694 5.672 1.00 93.81 80 THR A N 1
ATOM 604 C CA . THR A 1 80 ? -10.540 -4.731 4.662 1.00 93.81 80 THR A CA 1
ATOM 605 C C . THR A 1 80 ? -10.695 -4.192 3.247 1.00 93.81 80 THR A C 1
ATOM 607 O O . THR A 1 80 ? -9.863 -4.498 2.402 1.00 93.81 80 THR A O 1
ATOM 610 N N . THR A 1 81 ? -11.701 -3.354 2.985 1.00 95.06 81 THR A N 1
ATOM 611 C CA . THR A 1 81 ? -11.929 -2.776 1.656 1.00 95.06 81 THR A CA 1
ATOM 612 C C . THR A 1 81 ? -10.782 -1.855 1.257 1.00 95.06 81 THR A C 1
ATOM 614 O O . THR A 1 81 ? -10.303 -1.940 0.130 1.00 95.06 81 THR A O 1
ATOM 617 N N . ILE A 1 82 ? -10.292 -1.023 2.183 1.00 94.38 82 ILE A N 1
ATOM 618 C CA . ILE A 1 82 ? -9.135 -0.150 1.935 1.00 94.38 82 ILE A CA 1
ATOM 619 C C . ILE A 1 82 ? -7.884 -0.988 1.658 1.00 94.38 82 ILE A C 1
ATOM 621 O O . ILE A 1 82 ? -7.209 -0.764 0.656 1.00 94.38 82 ILE A O 1
ATOM 625 N N . SER A 1 83 ? -7.590 -1.982 2.498 1.00 94.06 83 SER A N 1
ATOM 626 C CA . SER A 1 83 ? -6.424 -2.852 2.318 1.00 94.06 83 SER A CA 1
ATOM 627 C C . SER A 1 83 ? -6.475 -3.632 1.004 1.00 94.06 83 SER A C 1
ATOM 629 O O . SER A 1 83 ? -5.475 -3.691 0.295 1.00 94.06 83 SER A O 1
ATOM 631 N N . VAL A 1 84 ? -7.633 -4.184 0.635 1.00 95.94 84 VAL A N 1
ATOM 632 C CA . VAL A 1 84 ? -7.815 -4.883 -0.647 1.00 95.94 84 VAL A CA 1
ATOM 633 C C . VAL A 1 84 ? -7.676 -3.919 -1.823 1.00 95.94 84 VAL A C 1
ATOM 635 O O . VAL A 1 84 ? -7.013 -4.258 -2.798 1.00 95.94 84 VAL A O 1
ATOM 638 N N . GLY A 1 85 ? -8.237 -2.711 -1.728 1.00 96.00 85 GLY A N 1
ATOM 639 C CA . GLY A 1 85 ? -8.083 -1.683 -2.757 1.00 96.00 85 GLY A CA 1
ATOM 640 C C . GLY A 1 85 ? -6.620 -1.297 -2.981 1.00 96.00 85 GLY A C 1
ATOM 641 O O . GLY A 1 85 ? -6.173 -1.199 -4.122 1.00 96.00 85 GLY A O 1
ATOM 642 N N . LEU A 1 86 ? -5.847 -1.155 -1.902 1.00 95.19 86 LEU A N 1
ATOM 643 C CA . LEU A 1 86 ? -4.412 -0.876 -1.974 1.00 95.19 86 LEU A CA 1
ATOM 644 C C . LEU A 1 86 ? -3.630 -2.048 -2.581 1.00 95.19 86 LEU A C 1
ATOM 646 O O . LEU A 1 86 ? -2.817 -1.821 -3.473 1.00 95.19 86 LEU A O 1
ATOM 650 N N . LEU A 1 87 ? -3.911 -3.294 -2.178 1.00 95.38 87 LEU A N 1
ATOM 651 C CA . LEU A 1 87 ? -3.309 -4.476 -2.812 1.00 95.38 87 LEU A CA 1
ATOM 652 C C . LEU A 1 87 ? -3.618 -4.524 -4.307 1.00 95.38 87 LEU A C 1
ATOM 654 O O . LEU A 1 87 ? -2.719 -4.754 -5.110 1.00 95.38 87 LEU A O 1
ATOM 658 N N . TRP A 1 88 ? -4.872 -4.277 -4.683 1.00 94.56 88 TRP A N 1
ATOM 659 C CA . TRP A 1 88 ? -5.302 -4.28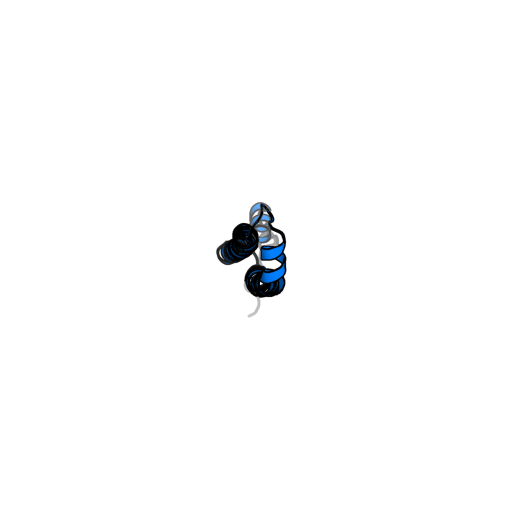0 -6.075 1.00 94.56 88 TRP A CA 1
ATOM 660 C C . TRP A 1 88 ? -4.554 -3.236 -6.904 1.00 94.56 88 TRP A C 1
ATOM 662 O O . TRP A 1 88 ? -4.036 -3.562 -7.969 1.00 94.56 88 TRP A O 1
ATOM 672 N N . MET A 1 89 ? -4.433 -2.002 -6.401 1.00 92.56 89 MET A N 1
ATOM 673 C CA . MET A 1 89 ? -3.651 -0.961 -7.075 1.00 92.56 89 MET A CA 1
ATOM 674 C C . MET A 1 89 ? -2.161 -1.318 -7.164 1.00 92.56 89 MET A C 1
ATOM 676 O O . MET A 1 89 ? -1.541 -1.074 -8.198 1.00 92.56 89 MET A O 1
ATOM 680 N N . GLY A 1 90 ? -1.598 -1.936 -6.121 1.00 92.38 90 GLY A N 1
ATOM 681 C CA . GLY A 1 90 ? -0.220 -2.429 -6.120 1.00 92.38 90 GLY A CA 1
ATOM 682 C C . GLY A 1 90 ? 0.026 -3.515 -7.169 1.00 92.38 90 GLY A C 1
ATOM 683 O O . GLY A 1 90 ? 0.989 -3.416 -7.928 1.00 92.38 90 GLY A O 1
ATOM 684 N N . LEU A 1 91 ? -0.870 -4.506 -7.266 1.00 92.94 91 LEU A N 1
ATOM 685 C CA . LEU A 1 91 ? -0.834 -5.534 -8.311 1.00 92.94 91 LEU A CA 1
ATOM 686 C C . LEU A 1 91 ? -0.985 -4.915 -9.701 1.00 92.94 91 LEU A C 1
ATOM 688 O O . LEU A 1 91 ? -0.181 -5.190 -10.586 1.00 92.94 91 LEU A O 1
ATOM 692 N N . TRP A 1 92 ? -1.989 -4.061 -9.896 1.00 89.62 92 TRP A N 1
ATOM 693 C CA . TRP A 1 92 ? -2.251 -3.444 -11.194 1.00 89.62 92 TRP A CA 1
ATOM 694 C C . TRP A 1 92 ? -1.038 -2.668 -11.712 1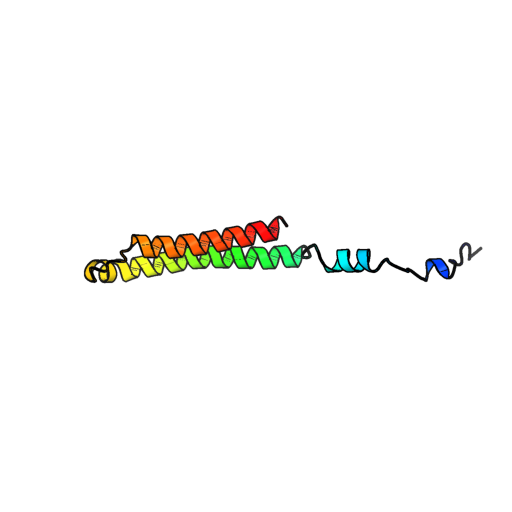.00 89.62 92 TRP A C 1
ATOM 696 O O . TRP A 1 92 ? -0.701 -2.783 -12.886 1.00 89.62 92 TRP A O 1
ATOM 706 N N . ARG A 1 93 ? -0.333 -1.956 -10.826 1.00 84.56 93 ARG A N 1
ATOM 707 C CA . ARG A 1 93 ? 0.894 -1.223 -11.160 1.00 84.56 93 ARG A CA 1
ATOM 708 C C . ARG A 1 93 ? 2.127 -2.115 -11.363 1.00 84.56 93 ARG A C 1
ATOM 710 O O . ARG A 1 93 ? 3.083 -1.693 -11.997 1.00 84.56 93 ARG A O 1
ATOM 717 N N . ALA A 1 94 ? 2.137 -3.331 -10.820 1.00 86.19 94 ALA A N 1
ATOM 718 C CA . ALA A 1 94 ? 3.218 -4.287 -11.059 1.00 86.19 94 ALA A CA 1
ATOM 719 C C . ALA A 1 94 ? 3.077 -4.997 -12.419 1.00 86.19 94 ALA A C 1
ATOM 721 O O . ALA A 1 94 ? 4.084 -5.288 -13.061 1.00 86.19 94 ALA A O 1
ATOM 722 N N . PHE A 1 95 ? 1.840 -5.277 -12.849 1.00 82.38 95 PHE A N 1
ATOM 723 C CA . PHE A 1 95 ? 1.543 -6.028 -14.078 1.00 82.38 95 PHE A CA 1
ATOM 724 C C . PHE A 1 95 ? 1.295 -5.160 -15.319 1.00 82.38 95 PHE A C 1
ATOM 726 O O . PHE A 1 95 ? 1.403 -5.672 -16.433 1.00 82.38 95 PHE A O 1
ATOM 733 N N . ARG A 1 96 ? 0.955 -3.879 -15.146 1.00 71.81 96 ARG A N 1
ATOM 734 C CA . ARG A 1 96 ? 0.928 -2.873 -16.215 1.00 71.81 96 ARG A CA 1
ATOM 735 C C . ARG A 1 96 ? 2.276 -2.189 -16.286 1.00 71.81 96 ARG A C 1
ATOM 737 O O . ARG A 1 96 ? 2.825 -2.060 -17.394 1.00 71.81 96 ARG A O 1
#

Radius of gyration: 26.48 Å; Cα contacts (8 Å, |Δi|>4): 52; chains: 1; bounding box: 70×20×69 Å

InterPro domains:
  IPR028036 Distal membrane-arm assembly complex protein 1-like domain [PF15055] (29-62)
  IPR053092 Mitochondrial protein-disulfide reductase DMO2 [PTHR28048] (8-95)

Mean predicted aligned error: 12.09 Å

Foldseek 3Di:
DDDPDDDDVVVVPPPPPPVVVCCVVPDAQPPVSLCVQLVVLLVCLVCLLVVQVVVLVVCQVVQVVVPDPCGSVNSNVVSNVSSVVSNVSSVVSNVD

pLDDT: mean 80.36, std 13.62, range [39.0, 96.0]

Solvent-accessible surface area (backbone atoms only — not comparable to full-atom values): 5536 Å² total; per-residue (Å²): 141,86,79,91,75,82,76,55,70,74,73,73,50,71,84,69,54,66,68,57,54,50,49,73,73,65,67,64,68,52,71,66,52,23,51,52,54,18,49,51,26,42,50,50,16,53,48,44,40,56,52,48,51,54,53,49,59,74,42,42,66,61,54,66,69,60,73,48,92,74,46,72,65,57,59,50,49,53,38,50,52,52,22,50,51,28,38,49,53,15,51,52,49,62,77,93

Secondary structure (DSSP, 8-state):
--------HHHHS----HHHHHHHHHS---HHHHHHHHHHHHHHHHHHHHHHHHHHHHTHHHHHHTT-SS-HHHHHHHHHHHHHHHHHHHHHHHH-

Organism: NCBI:txid307937

Sequence (96 aa):
MAGDGIPTVQSLERPEKLQDILRQDRGDDCLPCKVVGSGAFFGLAAYSYLSGMSQLEKQRALILQSKSVFGMRSRKLGITTISVGLLWMGLWRAFR